Protein AF-A0A946LEH8-F1 (afdb_monomer_lite)

Secondary structure (DSSP, 8-state):
-HHHHHHTEEEEE-TTS-EEEEEEEEETTEEE--HHHHHHH--GGGEEEEE-TTTSTT-EEEEE-S---PPP-

Radius of gyration: 12.17 Å; chains: 1; bounding box: 34×22×37 Å

Sequence (73 aa):
MSHQLHNSLVRILTADGDPVGVGFVASENLILTCAHVIEQASGPESTVHFDLPLLAPGESFSGRVSFMQANAH

Foldseek 3Di:
DVVVQLQQKKFWAAPVRHTQDIWGDPDPQDIDDALVSQVRQADPPQKTKMDRCSPDNPDIDIDHDPDHDDDDD

pLDDT: mean 88.59, std 10.32, range [53.84, 97.31]

Structure (mmCIF, N/CA/C/O backbone):
data_AF-A0A946LEH8-F1
#
_entry.id   AF-A0A946LEH8-F1
#
loop_
_atom_site.group_PDB
_atom_site.id
_atom_site.type_symbol
_atom_site.label_atom_id
_atom_site.label_alt_id
_atom_site.label_comp_id
_atom_site.label_asym_id
_atom_site.label_entity_id
_atom_site.label_seq_id
_atom_site.pdbx_PDB_ins_code
_atom_site.Cartn_x
_atom_site.Cartn_y
_atom_site.Cartn_z
_atom_site.occupancy
_atom_site.B_iso_or_equiv
_atom_site.auth_seq_id
_atom_site.auth_comp_id
_atom_site.auth_asym_id
_atom_site.auth_atom_id
_atom_site.pdbx_PDB_model_num
ATOM 1 N N . MET A 1 1 ? -7.127 5.081 22.443 1.00 53.84 1 MET A N 1
ATOM 2 C CA . MET A 1 1 ? -6.198 5.765 21.514 1.00 53.84 1 MET A CA 1
ATOM 3 C C . MET A 1 1 ? -5.383 4.808 20.650 1.00 53.84 1 MET A C 1
ATOM 5 O O . MET A 1 1 ? -5.256 5.085 19.470 1.00 53.84 1 MET A O 1
ATOM 9 N N . SER A 1 2 ? -4.871 3.679 21.161 1.00 66.00 2 SER A N 1
ATOM 10 C CA . SER A 1 2 ? -4.073 2.748 20.339 1.00 66.00 2 SER A CA 1
ATOM 11 C C . SER A 1 2 ? -4.834 2.213 19.118 1.00 66.00 2 SER A C 1
ATOM 13 O O . SER A 1 2 ? -4.289 2.199 18.025 1.00 66.00 2 SER A O 1
ATOM 15 N N . HIS A 1 3 ? -6.106 1.834 19.258 1.00 71.38 3 HIS A N 1
ATOM 16 C CA . HIS A 1 3 ? -6.891 1.243 18.163 1.00 71.38 3 HIS A CA 1
ATOM 17 C C . HIS A 1 3 ? -7.072 2.174 16.950 1.00 71.38 3 HIS A C 1
ATOM 19 O O . HIS A 1 3 ? -7.137 1.704 15.821 1.00 71.38 3 HIS A O 1
ATOM 25 N N . GLN A 1 4 ? -7.107 3.493 17.169 1.00 79.12 4 GLN A N 1
ATOM 26 C CA . GLN A 1 4 ? -7.202 4.467 16.077 1.00 79.12 4 GLN A CA 1
ATOM 27 C C . GLN A 1 4 ? -5.907 4.515 15.262 1.00 79.12 4 GLN A C 1
ATOM 29 O O . GLN A 1 4 ? -5.970 4.548 14.043 1.00 79.12 4 GLN A O 1
ATOM 34 N N . LEU A 1 5 ? -4.745 4.436 15.922 1.00 82.69 5 LEU A N 1
ATOM 35 C CA . LEU A 1 5 ? -3.448 4.405 15.239 1.00 82.69 5 LEU A CA 1
ATOM 36 C C . LEU A 1 5 ? -3.253 3.117 14.438 1.00 82.69 5 LEU A C 1
ATOM 38 O O . LEU A 1 5 ? -2.746 3.163 13.324 1.00 82.69 5 LEU A O 1
ATOM 42 N N . HIS A 1 6 ? -3.693 1.977 14.976 1.00 85.38 6 HIS A N 1
ATOM 43 C CA . HIS A 1 6 ? -3.636 0.713 14.243 1.00 85.38 6 HIS A CA 1
ATOM 44 C C . HIS A 1 6 ? -4.514 0.755 12.987 1.00 85.38 6 HIS A C 1
ATOM 46 O O . HIS A 1 6 ? -4.081 0.316 11.927 1.00 85.38 6 HIS A O 1
ATOM 52 N N . ASN A 1 7 ? -5.707 1.349 13.077 1.00 89.88 7 ASN A N 1
ATOM 53 C CA . ASN A 1 7 ? -6.610 1.497 11.936 1.00 89.88 7 ASN A CA 1
ATOM 54 C C . ASN A 1 7 ? -6.067 2.439 10.849 1.00 89.88 7 ASN A C 1
ATOM 56 O O . ASN A 1 7 ? -6.498 2.347 9.705 1.00 89.88 7 ASN A O 1
ATOM 60 N N . SER A 1 8 ? -5.126 3.328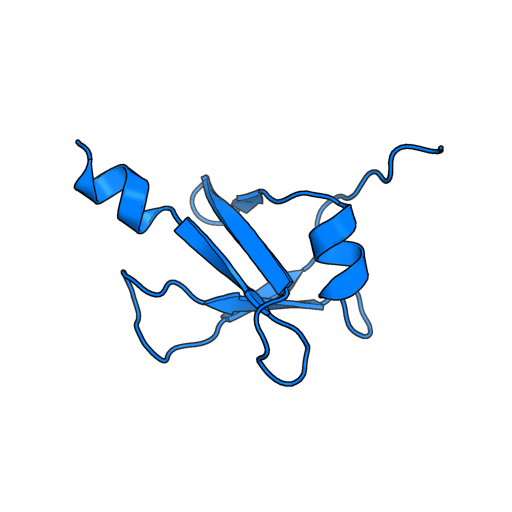 11.180 1.00 92.50 8 SER A N 1
ATOM 61 C CA . SER A 1 8 ? -4.459 4.188 10.198 1.00 92.50 8 SER A CA 1
ATOM 62 C C . SER A 1 8 ? -3.388 3.463 9.385 1.00 92.50 8 SER A C 1
ATOM 64 O O . SER A 1 8 ? -2.882 4.065 8.443 1.00 92.50 8 SER A O 1
ATOM 66 N N . LEU A 1 9 ? -3.012 2.226 9.729 1.00 95.19 9 LEU A N 1
ATOM 67 C CA . LEU A 1 9 ? -1.995 1.476 8.996 1.00 95.19 9 LEU A CA 1
ATOM 68 C C . LEU A 1 9 ? -2.534 0.972 7.658 1.00 95.19 9 LEU A C 1
ATOM 70 O O . LEU A 1 9 ? -3.613 0.386 7.573 1.00 95.19 9 LEU A O 1
ATOM 74 N N . VAL A 1 10 ? -1.718 1.161 6.629 1.00 96.88 10 VAL A N 1
ATOM 75 C CA . VAL A 1 10 ? -1.980 0.727 5.260 1.00 96.88 10 VAL A CA 1
ATOM 76 C C . VAL A 1 10 ? -0.860 -0.207 4.833 1.00 96.88 10 VAL A C 1
ATOM 78 O O . VAL A 1 10 ? 0.313 0.066 5.104 1.00 96.88 10 VAL A O 1
ATOM 81 N N . ARG A 1 11 ? -1.197 -1.292 4.143 1.00 97.31 11 ARG A N 1
ATOM 82 C CA . ARG A 1 11 ? -0.210 -2.166 3.507 1.00 97.31 11 ARG A CA 1
ATOM 83 C C . ARG A 1 11 ? -0.171 -1.866 2.019 1.00 97.31 11 ARG A C 1
ATOM 85 O O . ARG A 1 11 ? -1.209 -1.864 1.367 1.00 97.31 11 ARG A O 1
ATOM 92 N N . ILE A 1 12 ? 1.019 -1.594 1.503 1.00 97.25 12 ILE A N 1
ATOM 93 C CA . ILE A 1 12 ? 1.243 -1.296 0.089 1.00 97.25 12 ILE A CA 1
ATOM 94 C C . ILE A 1 12 ? 1.606 -2.593 -0.629 1.00 97.25 12 ILE A C 1
ATOM 96 O O . ILE A 1 12 ? 2.404 -3.379 -0.107 1.00 97.25 12 ILE A O 1
ATOM 100 N N . LEU A 1 13 ? 1.016 -2.807 -1.801 1.00 96.25 13 LEU A N 1
ATOM 101 C CA . LEU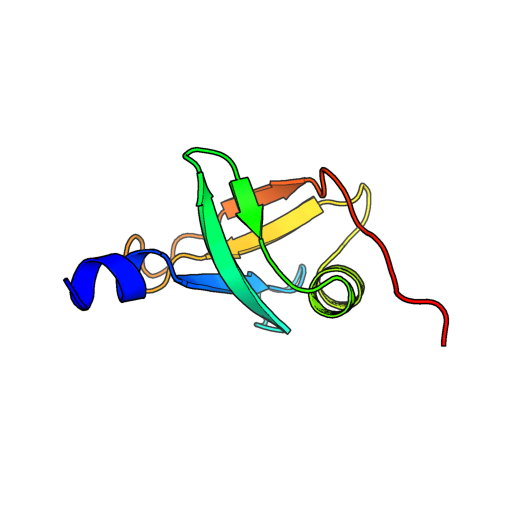 A 1 13 ? 1.078 -4.057 -2.552 1.00 96.25 13 LEU A CA 1
ATOM 102 C C . LEU A 1 13 ? 1.726 -3.848 -3.931 1.00 96.25 13 LEU A C 1
ATOM 104 O O . LEU A 1 13 ? 1.651 -2.756 -4.500 1.00 96.25 13 LEU A O 1
ATOM 108 N N . THR A 1 14 ? 2.320 -4.906 -4.481 1.00 92.56 14 THR A N 1
ATOM 109 C CA . THR A 1 14 ? 2.633 -5.021 -5.911 1.00 92.56 14 THR A CA 1
ATOM 110 C C . THR A 1 14 ? 1.348 -5.114 -6.742 1.00 92.56 14 THR A C 1
ATOM 112 O O . THR A 1 14 ? 0.252 -5.302 -6.210 1.00 92.56 14 THR A O 1
ATOM 115 N N . ALA A 1 15 ? 1.481 -5.051 -8.071 1.00 87.56 15 ALA A N 1
ATOM 116 C CA . ALA A 1 15 ? 0.378 -5.318 -8.998 1.00 87.56 15 ALA A CA 1
ATOM 117 C C . ALA A 1 15 ? -0.208 -6.740 -8.860 1.00 87.56 15 ALA A C 1
ATOM 119 O O . ALA A 1 15 ? -1.390 -6.937 -9.132 1.00 87.56 15 ALA A O 1
ATOM 120 N N . ASP A 1 16 ? 0.594 -7.702 -8.397 1.00 88.94 16 ASP A N 1
ATOM 121 C CA . ASP A 1 16 ? 0.173 -9.089 -8.162 1.00 88.94 16 ASP A CA 1
ATOM 122 C C . ASP A 1 16 ? -0.473 -9.290 -6.775 1.00 88.94 16 ASP A C 1
ATOM 124 O O . ASP A 1 16 ? -0.973 -10.372 -6.468 1.00 88.94 16 ASP A O 1
ATOM 128 N N . GLY A 1 17 ? -0.502 -8.244 -5.939 1.00 90.69 17 GLY A N 1
ATOM 129 C CA . GLY A 1 17 ? -1.093 -8.271 -4.599 1.00 90.69 17 GLY A CA 1
ATOM 130 C C . GLY A 1 17 ? -0.125 -8.651 -3.475 1.00 90.69 17 GLY A C 1
ATOM 131 O O . GLY A 1 17 ? -0.555 -8.777 -2.328 1.00 90.69 17 GLY A O 1
ATOM 132 N N . ASP A 1 18 ? 1.171 -8.793 -3.762 1.00 93.69 18 ASP A N 1
ATOM 133 C CA . ASP A 1 18 ? 2.179 -9.105 -2.747 1.00 93.69 18 ASP A CA 1
ATOM 134 C C . ASP A 1 18 ? 2.569 -7.856 -1.945 1.00 93.69 18 ASP A C 1
ATOM 136 O O . ASP A 1 18 ? 2.784 -6.790 -2.521 1.00 93.69 18 ASP A O 1
ATOM 140 N N . PRO A 1 19 ? 2.712 -7.936 -0.615 1.00 95.44 19 PRO A N 1
ATOM 141 C CA . PRO A 1 19 ? 3.048 -6.774 0.195 1.00 95.44 19 PRO A CA 1
ATOM 142 C C . PRO A 1 19 ? 4.514 -6.353 0.043 1.00 95.44 19 PRO A C 1
ATOM 144 O O . PRO A 1 19 ? 5.424 -7.153 0.249 1.00 95.44 19 PRO A O 1
ATOM 147 N N . VAL A 1 20 ? 4.740 -5.064 -0.222 1.00 96.00 20 VAL A N 1
ATOM 148 C CA . VAL A 1 20 ? 6.086 -4.470 -0.383 1.00 96.00 20 VAL A CA 1
ATOM 149 C C . VAL A 1 20 ? 6.456 -3.483 0.717 1.00 96.00 20 VAL A C 1
ATOM 151 O O . VAL A 1 20 ? 7.626 -3.156 0.907 1.00 96.00 20 VAL A O 1
ATOM 154 N N . GLY A 1 21 ? 5.473 -2.989 1.467 1.00 96.00 21 GLY A N 1
ATOM 155 C CA . GLY A 1 21 ? 5.735 -2.049 2.544 1.00 96.00 21 GLY A CA 1
ATOM 156 C C . GLY A 1 21 ? 4.481 -1.584 3.257 1.00 96.00 21 GLY A C 1
ATOM 157 O O . GLY A 1 21 ? 3.383 -2.106 3.063 1.00 96.00 21 GLY A O 1
ATOM 158 N N . VAL A 1 22 ? 4.667 -0.580 4.107 1.00 96.50 22 VAL A N 1
ATOM 159 C CA . VAL A 1 22 ? 3.603 0.011 4.915 1.00 96.50 22 VAL A CA 1
ATOM 160 C C . VAL A 1 22 ? 3.518 1.512 4.683 1.00 96.50 22 VAL A C 1
ATOM 162 O O . VAL A 1 22 ? 4.498 2.177 4.338 1.00 96.50 22 VAL A O 1
ATOM 165 N N . GLY A 1 23 ? 2.328 2.047 4.889 1.00 95.69 23 GLY A N 1
ATOM 166 C CA . GLY A 1 23 ? 2.053 3.471 4.946 1.00 95.69 23 GLY A CA 1
ATOM 167 C C . GLY A 1 23 ? 1.040 3.762 6.041 1.00 95.69 23 GLY A C 1
ATOM 168 O O . GLY A 1 23 ? 0.637 2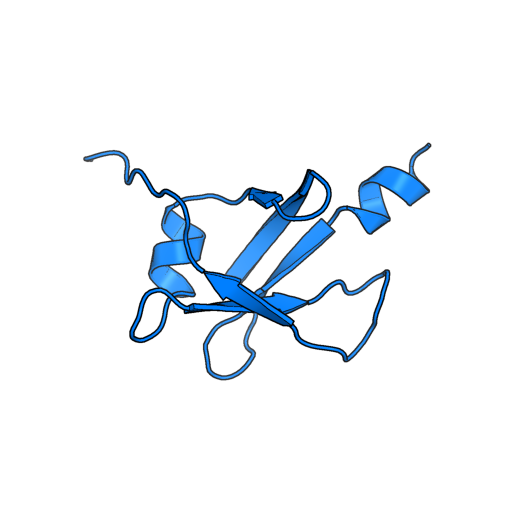.873 6.799 1.00 95.69 23 GLY A O 1
ATOM 169 N N . PHE A 1 24 ? 0.613 5.013 6.115 1.00 96.19 24 PHE A N 1
ATOM 170 C CA . PHE A 1 24 ? -0.467 5.398 7.008 1.00 96.19 24 PHE A CA 1
ATOM 171 C C . PHE A 1 24 ? -1.351 6.482 6.405 1.00 96.19 24 PHE A C 1
ATOM 173 O O . PHE A 1 24 ? -0.894 7.323 5.625 1.00 96.19 24 PHE A O 1
ATOM 180 N N . VAL A 1 25 ? -2.623 6.465 6.794 1.00 94.94 25 VAL A N 1
ATOM 181 C CA . VAL A 1 25 ? -3.594 7.506 6.449 1.00 94.94 25 VAL A CA 1
ATOM 182 C C . VAL A 1 25 ? -3.216 8.795 7.183 1.00 94.94 25 VAL A C 1
ATOM 184 O O . VAL A 1 25 ? -3.243 8.848 8.412 1.00 94.94 25 VAL A O 1
ATOM 187 N N . ALA A 1 26 ? -2.850 9.827 6.426 1.00 93.81 26 ALA A N 1
ATOM 188 C CA . ALA A 1 26 ? -2.469 11.144 6.939 1.00 93.81 26 ALA A CA 1
ATOM 189 C C . ALA A 1 26 ? -3.608 12.173 6.837 1.00 93.81 26 ALA A C 1
ATOM 191 O O . ALA A 1 26 ? -3.619 13.156 7.574 1.00 93.81 26 ALA A O 1
ATOM 192 N N . SER A 1 27 ? -4.557 11.953 5.923 1.00 92.81 27 SER A N 1
ATOM 193 C CA . SER A 1 27 ? -5.798 12.720 5.758 1.00 92.81 27 SER A CA 1
ATOM 194 C C . SER A 1 27 ? -6.838 11.853 5.037 1.00 92.81 27 SER A C 1
ATOM 196 O O . SER A 1 27 ? -6.499 10.767 4.572 1.00 92.81 27 SER A O 1
ATOM 198 N N . GLU A 1 28 ? -8.079 12.330 4.907 1.00 88.50 28 GLU A N 1
ATOM 199 C CA . GLU A 1 28 ? -9.215 11.593 4.320 1.00 88.50 28 GLU A CA 1
ATOM 200 C C . GLU A 1 28 ? -8.876 10.900 2.992 1.00 88.50 28 GLU A C 1
ATOM 202 O O . GLU A 1 28 ? -9.257 9.755 2.785 1.00 88.50 28 GLU A O 1
ATOM 207 N N . ASN A 1 29 ? -8.101 11.565 2.129 1.00 90.31 29 ASN A N 1
ATOM 208 C CA . ASN A 1 29 ? -7.709 11.062 0.809 1.00 90.31 29 ASN A CA 1
ATOM 209 C C . ASN A 1 29 ? -6.186 11.087 0.601 1.00 90.31 29 ASN A C 1
ATOM 211 O O . ASN A 1 29 ? -5.712 11.297 -0.517 1.00 90.31 29 ASN A O 1
ATOM 215 N N . LEU A 1 30 ? -5.403 10.944 1.677 1.00 94.56 30 LEU A N 1
ATOM 216 C CA . LEU A 1 30 ? -3.943 10.988 1.601 1.00 94.56 30 LEU A CA 1
ATOM 217 C C . LEU A 1 30 ? -3.306 9.890 2.449 1.00 94.56 30 LEU A C 1
ATOM 219 O O . LEU A 1 30 ? -3.467 9.856 3.669 1.00 94.56 30 LEU A O 1
ATOM 223 N N . ILE A 1 31 ? -2.510 9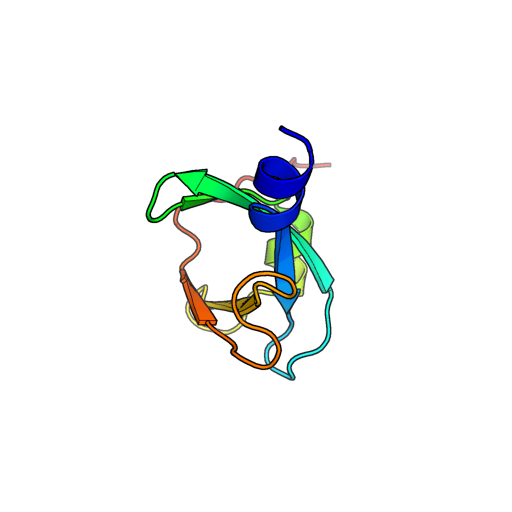.053 1.791 1.00 96.06 31 ILE A N 1
ATOM 224 C CA . ILE A 1 31 ? -1.636 8.066 2.422 1.00 96.06 31 ILE A CA 1
ATOM 225 C C . ILE A 1 31 ? -0.196 8.528 2.243 1.00 96.06 31 ILE A C 1
ATOM 227 O O . ILE A 1 31 ? 0.196 8.954 1.155 1.00 96.06 31 ILE A O 1
ATOM 231 N N . LEU A 1 32 ? 0.590 8.432 3.311 1.00 96.44 32 LEU A N 1
ATOM 232 C CA . LEU A 1 32 ? 2.030 8.650 3.262 1.00 96.44 32 LEU A CA 1
ATOM 233 C C . LEU A 1 32 ? 2.761 7.316 3.390 1.00 96.44 32 LEU A C 1
ATOM 235 O O . LEU A 1 32 ? 2.395 6.455 4.191 1.00 96.44 32 LEU A O 1
ATOM 239 N N . THR A 1 33 ? 3.815 7.165 2.597 1.00 95.88 33 THR A N 1
ATOM 240 C CA . THR A 1 33 ? 4.772 6.061 2.674 1.00 95.88 33 THR A CA 1
ATOM 241 C C . THR A 1 33 ? 6.141 6.550 2.195 1.00 95.88 33 THR A C 1
ATOM 243 O O . THR A 1 33 ? 6.297 7.706 1.790 1.00 95.88 33 THR A O 1
ATOM 246 N N . CYS A 1 34 ? 7.146 5.687 2.264 1.00 94.88 34 CYS A N 1
ATOM 247 C CA . CYS A 1 34 ? 8.487 5.991 1.791 1.00 94.88 34 CYS A CA 1
ATOM 248 C C . CYS A 1 34 ? 8.561 5.888 0.262 1.00 94.88 34 CYS A C 1
ATOM 250 O O . CYS A 1 34 ? 7.954 5.002 -0.340 1.00 94.88 34 CYS A O 1
ATOM 252 N N . ALA A 1 35 ? 9.378 6.739 -0.365 1.00 93.12 35 ALA A N 1
ATOM 253 C CA . ALA A 1 35 ? 9.590 6.721 -1.815 1.00 93.12 35 ALA A CA 1
ATOM 254 C C . ALA A 1 35 ? 10.048 5.342 -2.328 1.00 93.12 35 ALA A C 1
ATOM 256 O O . ALA A 1 35 ? 9.508 4.853 -3.312 1.00 93.12 35 ALA A O 1
ATOM 257 N N . HIS A 1 36 ? 10.935 4.655 -1.599 1.00 92.50 36 HIS A N 1
ATOM 258 C CA . HIS A 1 36 ? 11.400 3.316 -1.984 1.00 92.50 36 HIS A CA 1
ATOM 259 C C . HIS A 1 36 ? 10.276 2.263 -2.028 1.00 92.50 36 HIS A C 1
ATOM 261 O O . HIS A 1 36 ? 10.412 1.242 -2.695 1.00 92.50 36 HIS A O 1
ATOM 267 N N . VAL A 1 37 ? 9.186 2.451 -1.265 1.00 95.06 37 VAL A N 1
ATOM 268 C CA . VAL A 1 37 ? 8.039 1.528 -1.282 1.00 95.06 37 VAL A CA 1
ATOM 269 C C . VAL A 1 37 ? 7.274 1.742 -2.577 1.00 95.06 37 VAL A C 1
ATOM 271 O O . VAL A 1 37 ? 6.903 0.779 -3.234 1.00 95.06 37 VAL A O 1
ATOM 274 N N . ILE A 1 38 ? 7.098 3.002 -2.976 1.00 93.50 38 ILE A N 1
ATOM 275 C CA . ILE A 1 38 ? 6.471 3.364 -4.247 1.00 93.50 38 ILE A CA 1
ATOM 276 C C . ILE A 1 38 ? 7.296 2.860 -5.433 1.00 93.50 38 ILE A C 1
ATOM 278 O O . ILE A 1 38 ? 6.717 2.329 -6.373 1.00 93.50 38 ILE A O 1
ATOM 282 N N . GLU A 1 39 ? 8.626 2.943 -5.389 1.00 91.81 39 GLU A N 1
ATOM 283 C CA . GLU A 1 39 ? 9.497 2.401 -6.446 1.00 91.81 39 GLU A CA 1
ATOM 284 C C . GLU A 1 39 ? 9.292 0.894 -6.674 1.00 91.81 39 GLU A C 1
ATOM 286 O O . GLU A 1 39 ? 9.389 0.430 -7.805 1.00 91.81 39 GLU A O 1
ATOM 291 N N . GLN A 1 40 ? 8.970 0.140 -5.620 1.00 91.25 40 GLN A N 1
ATOM 292 C CA . GLN A 1 40 ? 8.697 -1.300 -5.698 1.00 91.25 40 GLN A CA 1
ATOM 293 C C . GLN A 1 40 ? 7.223 -1.623 -5.989 1.00 91.25 40 GLN A C 1
ATOM 295 O O . GLN A 1 40 ? 6.925 -2.667 -6.563 1.00 91.25 40 GLN A O 1
ATOM 300 N N . ALA A 1 41 ? 6.299 -0.750 -5.576 1.00 91.62 41 ALA A N 1
ATOM 301 C CA . ALA A 1 41 ? 4.856 -0.951 -5.710 1.00 91.62 41 ALA A CA 1
ATOM 302 C C . ALA A 1 41 ? 4.287 -0.452 -7.042 1.00 91.62 41 ALA A C 1
ATOM 304 O O . ALA A 1 41 ? 3.267 -0.958 -7.510 1.00 91.62 41 ALA A O 1
ATOM 305 N N . SER A 1 42 ? 4.874 0.611 -7.597 1.00 82.50 42 SER A N 1
ATOM 306 C CA . SER A 1 42 ? 4.265 1.351 -8.697 1.00 82.50 42 SER A CA 1
ATOM 307 C C . SER A 1 42 ? 4.314 0.561 -9.999 1.00 82.50 42 SER A C 1
ATOM 309 O O . SER A 1 42 ? 5.365 0.116 -10.458 1.00 82.50 42 SER A O 1
ATOM 311 N N . GLY A 1 43 ? 3.135 0.396 -10.592 1.00 72.00 43 GLY A N 1
ATOM 312 C CA . GLY A 1 43 ? 2.976 -0.127 -11.940 1.00 72.00 43 GLY A CA 1
ATOM 313 C C . GLY A 1 43 ? 2.961 0.988 -12.995 1.00 72.00 43 GLY A C 1
ATOM 314 O O . GLY A 1 43 ? 3.266 2.151 -12.703 1.00 72.00 43 GLY A O 1
ATOM 315 N N . PRO A 1 44 ? 2.550 0.661 -14.231 1.00 62.84 44 PRO A N 1
ATOM 316 C CA . PRO A 1 44 ? 2.283 1.652 -15.271 1.00 62.84 44 PRO A CA 1
ATOM 317 C C . PRO A 1 44 ? 1.345 2.768 -14.767 1.00 62.84 44 PRO A C 1
ATOM 319 O O . PRO A 1 44 ? 0.453 2.523 -13.953 1.00 62.84 44 PRO A O 1
ATOM 322 N N . GLU A 1 45 ? 1.527 3.999 -15.254 1.00 75.69 45 GLU A N 1
ATOM 323 C CA . GLU A 1 45 ? 0.687 5.168 -14.914 1.00 75.69 45 GLU A CA 1
ATOM 324 C C . GLU A 1 45 ? 0.719 5.616 -13.436 1.00 75.69 45 GLU A C 1
ATOM 326 O O . GLU A 1 45 ? -0.204 6.297 -12.969 1.00 75.69 45 GLU A O 1
ATOM 331 N N . SER A 1 46 ? 1.765 5.248 -12.685 1.00 84.25 46 SER A N 1
ATOM 332 C CA . SER A 1 46 ? 1.951 5.636 -11.274 1.00 84.25 46 SER A CA 1
ATOM 333 C C . SER A 1 46 ? 0.782 5.224 -10.367 1.00 84.25 46 SER A C 1
ATOM 335 O O . SER A 1 46 ? 0.454 5.918 -9.397 1.00 84.25 46 SER A O 1
ATOM 337 N N . THR A 1 47 ? 0.131 4.107 -10.704 1.00 91.12 47 THR A N 1
ATOM 338 C CA . THR A 1 47 ? -0.920 3.493 -9.884 1.00 91.12 47 THR A CA 1
ATOM 339 C C . THR A 1 47 ? -0.287 2.584 -8.838 1.00 91.12 47 THR A C 1
ATOM 341 O O . THR A 1 47 ? 0.671 1.865 -9.127 1.00 91.12 47 THR A O 1
ATOM 344 N N . VAL A 1 48 ? -0.820 2.631 -7.619 1.00 94.00 48 VAL A N 1
ATOM 345 C CA . VAL A 1 48 ? -0.342 1.854 -6.470 1.00 94.00 48 VAL A CA 1
ATOM 346 C C . VAL A 1 48 ? -1.524 1.151 -5.822 1.00 94.00 48 VAL A C 1
ATOM 348 O O . VAL A 1 48 ? -2.559 1.777 -5.580 1.00 94.00 48 VAL A O 1
ATOM 351 N N . HIS A 1 49 ? -1.354 -0.134 -5.526 1.00 95.69 49 HIS A N 1
ATOM 352 C CA . HIS A 1 49 ? -2.344 -0.948 -4.831 1.00 95.69 49 HIS A CA 1
ATOM 353 C C . HIS A 1 49 ? -2.061 -0.975 -3.331 1.00 95.69 49 HIS A C 1
ATOM 355 O O . HIS A 1 49 ? -0.906 -0.969 -2.899 1.00 95.69 49 HIS A O 1
ATOM 361 N N . PHE A 1 50 ? -3.117 -0.987 -2.525 1.00 96.12 50 PHE A N 1
ATOM 362 C CA . PHE A 1 50 ? -2.996 -1.064 -1.076 1.00 96.12 50 PHE A CA 1
ATOM 363 C C . PHE A 1 50 ? -4.231 -1.691 -0.430 1.00 96.12 50 PHE A C 1
ATOM 365 O O . PHE A 1 50 ? -5.298 -1.753 -1.037 1.00 96.12 50 PHE A O 1
ATOM 372 N N . ASP A 1 51 ? -4.096 -2.136 0.815 1.00 96.44 51 ASP A N 1
ATOM 373 C CA . ASP A 1 51 ? -5.218 -2.576 1.644 1.00 96.44 51 ASP A CA 1
ATOM 374 C C . ASP A 1 51 ? -5.154 -1.991 3.064 1.00 96.44 51 ASP A C 1
ATOM 376 O O . ASP A 1 51 ? -4.135 -1.437 3.498 1.00 96.44 51 ASP A O 1
ATOM 380 N N . LEU A 1 52 ? -6.283 -2.080 3.774 1.00 94.44 52 LEU A N 1
ATOM 381 C CA . LEU A 1 52 ? -6.411 -1.672 5.172 1.00 94.44 52 LEU A CA 1
ATOM 382 C C . LEU A 1 52 ? -6.767 -2.902 6.016 1.0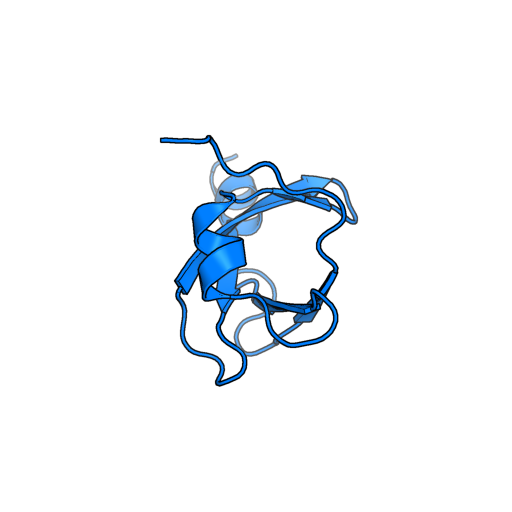0 94.44 52 LEU A C 1
ATOM 384 O O . LEU A 1 52 ? -7.948 -3.155 6.272 1.00 94.44 52 LEU A O 1
ATOM 388 N N . PRO A 1 53 ? -5.771 -3.672 6.485 1.00 91.44 53 PRO A N 1
ATOM 389 C CA . PRO A 1 53 ? -5.986 -5.022 7.007 1.00 91.44 53 PRO A CA 1
ATOM 390 C C . PRO A 1 53 ? -6.855 -5.069 8.269 1.00 91.44 53 PRO A C 1
ATOM 392 O O . PRO A 1 53 ? -7.384 -6.124 8.603 1.00 91.44 53 PRO A O 1
ATOM 395 N N . LEU A 1 54 ? -7.003 -3.942 8.973 1.00 91.06 54 LEU A N 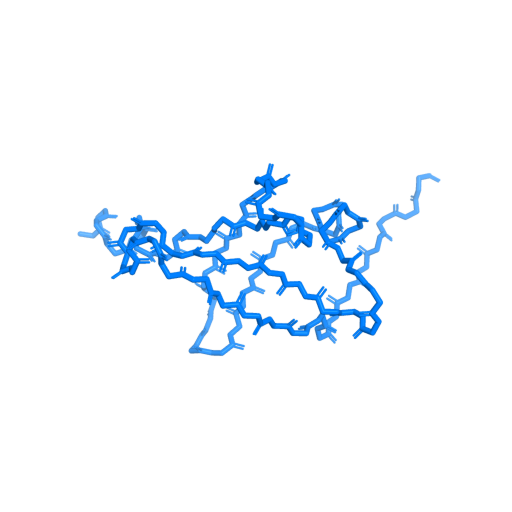1
ATOM 396 C CA . LEU A 1 54 ? -7.814 -3.828 10.188 1.00 91.06 54 LEU A CA 1
ATOM 397 C C . LEU A 1 54 ? -9.166 -3.134 9.973 1.00 91.06 54 LEU A C 1
ATOM 399 O O . LEU A 1 54 ? -10.036 -3.248 10.832 1.00 91.06 54 LEU A O 1
ATOM 403 N N . LEU A 1 55 ? -9.347 -2.416 8.859 1.00 89.81 55 LEU A N 1
ATOM 404 C CA . LEU A 1 55 ? -10.589 -1.695 8.552 1.00 89.81 55 LEU A CA 1
ATOM 405 C C . LEU A 1 55 ? -11.451 -2.432 7.525 1.00 89.81 55 LEU A C 1
ATOM 407 O O . LEU A 1 55 ? -12.665 -2.498 7.698 1.00 89.81 55 LEU A O 1
ATOM 411 N N . ALA A 1 56 ? -10.829 -3.000 6.493 1.00 89.56 56 ALA A N 1
ATOM 412 C CA . ALA A 1 56 ? -11.499 -3.717 5.414 1.00 89.56 56 ALA A CA 1
ATOM 413 C C . ALA A 1 56 ? -10.673 -4.954 5.005 1.00 89.56 56 ALA A C 1
ATOM 415 O O . ALA A 1 56 ? -10.011 -4.961 3.965 1.00 89.56 56 ALA A O 1
ATOM 416 N N . PRO A 1 57 ? -10.637 -6.004 5.848 1.00 89.44 57 PRO A N 1
ATOM 417 C CA . PRO A 1 57 ? -9.839 -7.192 5.570 1.00 89.44 57 PRO A CA 1
ATOM 418 C C . PRO A 1 57 ? -10.280 -7.868 4.265 1.00 89.44 57 PRO A C 1
ATOM 420 O O . PRO A 1 57 ? -11.449 -8.211 4.104 1.00 89.44 57 PRO A O 1
ATOM 423 N N . GLY A 1 58 ? -9.330 -8.101 3.358 1.00 90.31 58 GLY A N 1
ATOM 424 C CA . GLY A 1 58 ? -9.585 -8.746 2.065 1.00 90.31 58 GLY A CA 1
ATOM 425 C C . GLY A 1 58 ? -10.075 -7.805 0.961 1.00 90.31 58 GLY A C 1
ATOM 426 O O . GLY A 1 58 ? -10.269 -8.263 -0.162 1.00 90.31 58 GLY A O 1
ATOM 427 N N . GLU A 1 59 ? -10.241 -6.512 1.246 1.00 94.25 59 GLU A N 1
ATOM 428 C CA . GLU A 1 59 ? -10.538 -5.493 0.239 1.00 94.25 59 GLU A CA 1
ATOM 429 C C . GLU A 1 59 ? -9.250 -4.786 -0.198 1.00 94.25 59 GLU A C 1
ATOM 431 O O . GLU A 1 59 ? -8.424 -4.408 0.634 1.00 94.25 59 GLU A O 1
ATOM 436 N N . SER A 1 60 ? -9.076 -4.610 -1.510 1.00 92.69 60 SER A N 1
ATOM 437 C CA . SER A 1 60 ? -7.941 -3.890 -2.086 1.00 92.69 60 SER A CA 1
ATOM 438 C C . SER A 1 60 ? -8.413 -2.617 -2.774 1.00 92.69 60 SER A C 1
ATOM 440 O O . SER A 1 60 ? -9.437 -2.594 -3.457 1.00 92.69 60 SER A O 1
ATOM 442 N N . PHE A 1 61 ? -7.627 -1.564 -2.606 1.00 94.38 61 PHE A N 1
ATOM 443 C CA . PHE A 1 61 ? -7.861 -0.238 -3.145 1.00 94.38 61 PHE A CA 1
ATOM 444 C C . PHE A 1 61 ? -6.700 0.157 -4.058 1.00 94.38 61 PHE A C 1
ATOM 446 O O . PHE A 1 61 ? -5.604 -0.405 -4.003 1.00 94.38 61 PHE A O 1
ATOM 453 N N . SER A 1 62 ? -6.934 1.163 -4.895 1.00 93.56 62 SER A N 1
ATOM 454 C CA . SER A 1 62 ? -5.916 1.738 -5.771 1.00 93.56 62 SER A CA 1
ATOM 455 C C . SER A 1 62 ? -5.846 3.247 -5.597 1.00 93.56 62 SER A C 1
ATOM 457 O O . SER A 1 62 ? -6.878 3.913 -5.501 1.00 93.56 62 SER A O 1
ATOM 459 N N . GLY A 1 63 ? -4.634 3.789 -5.621 1.00 93.00 63 GLY A N 1
ATOM 460 C CA . GLY A 1 63 ? -4.371 5.222 -5.582 1.00 93.00 63 GLY A CA 1
ATOM 461 C C . GLY A 1 63 ? -3.363 5.638 -6.643 1.00 93.00 63 GLY A C 1
ATOM 462 O O . GLY A 1 63 ? -2.766 4.803 -7.324 1.00 93.00 63 GLY A O 1
ATOM 463 N N . ARG A 1 64 ? -3.165 6.950 -6.770 1.00 93.56 64 ARG A N 1
ATOM 464 C CA . ARG A 1 64 ? -2.114 7.528 -7.611 1.00 93.56 64 ARG A CA 1
ATOM 465 C C . ARG A 1 64 ? -1.054 8.183 -6.747 1.00 93.56 64 ARG A C 1
ATOM 467 O O . ARG A 1 64 ? -1.364 8.785 -5.719 1.00 93.56 64 ARG A O 1
ATOM 474 N N . VAL A 1 65 ? 0.190 8.102 -7.199 1.00 93.00 65 VAL A N 1
ATOM 475 C CA . VAL A 1 65 ? 1.301 8.830 -6.583 1.00 93.00 65 VAL A CA 1
ATOM 476 C C . VAL A 1 65 ? 1.132 10.325 -6.867 1.00 93.00 65 VAL A C 1
ATOM 478 O O . VAL A 1 65 ? 1.373 10.779 -7.982 1.00 93.00 65 VAL A O 1
ATOM 481 N N . SER A 1 66 ? 0.712 11.094 -5.859 1.00 90.81 66 SER A N 1
ATOM 482 C CA . SER A 1 66 ? 0.556 12.554 -5.979 1.00 90.81 66 SER A CA 1
ATOM 483 C C . SER A 1 66 ? 1.893 13.301 -5.948 1.00 90.81 66 SER A C 1
ATOM 485 O O . SER A 1 66 ? 2.030 14.355 -6.562 1.00 90.81 66 SER A O 1
ATOM 487 N N . PHE A 1 67 ? 2.875 12.773 -5.213 1.00 90.00 67 PHE A N 1
ATOM 488 C CA . PHE A 1 67 ? 4.224 13.323 -5.091 1.00 90.00 67 PHE A CA 1
ATOM 489 C C . PHE A 1 67 ? 5.190 12.226 -4.636 1.00 90.00 67 PHE A C 1
ATOM 491 O O . PHE A 1 67 ? 4.847 11.418 -3.773 1.00 90.00 67 PHE A O 1
ATOM 498 N N . MET A 1 68 ? 6.405 12.222 -5.182 1.00 87.69 68 MET A N 1
ATOM 499 C CA . MET A 1 68 ? 7.486 11.341 -4.752 1.00 87.69 68 MET A CA 1
ATOM 500 C C . MET A 1 68 ? 8.823 12.054 -4.924 1.00 87.69 68 MET A C 1
ATOM 502 O O . MET A 1 68 ? 9.094 12.627 -5.977 1.00 87.69 68 MET A O 1
ATOM 506 N N . GLN A 1 69 ? 9.669 11.976 -3.901 1.00 83.44 69 GLN A N 1
ATOM 507 C CA . GLN A 1 69 ? 11.058 12.405 -3.969 1.00 83.44 69 GLN A CA 1
ATOM 508 C C . GLN A 1 69 ? 11.940 11.234 -3.545 1.00 83.44 69 GLN A C 1
ATOM 510 O O . GLN A 1 69 ? 11.950 10.854 -2.374 1.00 83.44 69 GLN A O 1
ATOM 515 N N . ALA A 1 70 ? 12.669 10.663 -4.501 1.00 76.00 70 ALA A N 1
ATOM 516 C CA . ALA A 1 70 ? 13.770 9.762 -4.201 1.00 76.00 70 ALA A CA 1
ATOM 517 C C . ALA A 1 70 ? 14.939 10.605 -3.675 1.00 76.00 70 ALA A C 1
ATOM 519 O O . ALA A 1 70 ? 15.304 11.618 -4.277 1.00 76.00 70 ALA A O 1
ATOM 520 N N . ASN A 1 71 ? 15.516 10.222 -2.539 1.00 67.12 71 ASN A N 1
ATOM 521 C CA . ASN A 1 71 ? 16.772 10.825 -2.116 1.00 67.12 71 ASN A CA 1
ATOM 522 C C . ASN A 1 71 ? 17.860 10.306 -3.063 1.00 67.12 71 ASN A C 1
ATOM 524 O O . ASN A 1 71 ? 18.079 9.099 -3.136 1.00 67.12 71 ASN A O 1
ATOM 528 N N . ALA A 1 72 ? 18.504 11.209 -3.810 1.00 56.22 72 ALA A N 1
ATOM 529 C CA . ALA A 1 72 ? 19.692 10.876 -4.587 1.00 56.22 72 ALA A CA 1
ATOM 530 C C . ALA A 1 72 ? 20.772 10.363 -3.622 1.00 56.22 72 ALA A C 1
ATOM 532 O O . ALA A 1 72 ? 21.093 11.044 -2.645 1.00 56.22 72 ALA A O 1
ATOM 533 N N . HIS A 1 73 ? 21.252 9.146 -3.872 1.00 54.50 73 HIS A N 1
ATOM 534 C CA . HIS A 1 73 ? 22.364 8.538 -3.146 1.00 54.50 73 HIS A CA 1
ATOM 535 C C . HIS A 1 73 ? 23.693 9.213 -3.485 1.00 54.50 73 HIS A C 1
ATOM 537 O O . HIS A 1 73 ? 23.886 9.569 -4.671 1.00 54.50 73 HIS A O 1
#